Protein AF-A0A6A0HLQ6-F1 (afdb_monomer_lite)

Radius of gyration: 26.59 Å; chains: 1; bounding box: 73×49×64 Å

Foldseek 3Di:
DDDDDDDDDDDDDDDDDDDDDDDDDDDDDDDDDDDDDPDDDDDDPPDDPPDLPQQDCVPQPLVQCCVVPCACDPPHVPVVPANSSDLVSLLVCQCVCCVVRVDPVSNVSSVSNNPDPPCVVVVPD

pLDDT: mean 76.14, std 20.33, range [40.12, 97.88]

Secondary structure (DSSP, 8-state):
--------PPPP--------------------------------------------IIIIIHHHHGGGHHHHSTT-TTTTT--TTSHHHHHHHGGGGGGT---HHHHHHHHHHHHS--HHHHTT-

Sequence (125 aa):
MLNMPALKHRPALVFLLAQSSFMLLCGPRTNSALEAQTVRAVATTKALAPDSTRVDFAKDIAPLVAQCQPCHFAGGKMYAQFPFDKPETIRKLGTQLFSRIKGEKEQALLRKFFAQKDDSTQARL

Structure (mmCIF, N/CA/C/O backbone):
data_AF-A0A6A0HLQ6-F1
#
_entry.id   AF-A0A6A0HLQ6-F1
#
loop_
_atom_site.group_PDB
_atom_site.id
_atom_site.type_symbol
_atom_site.label_atom_id
_atom_site.label_alt_id
_atom_site.label_comp_id
_atom_site.label_asym_id
_atom_site.label_entity_id
_atom_site.label_seq_id
_atom_site.pdbx_PDB_ins_code
_atom_site.Cartn_x
_atom_site.Cartn_y
_atom_site.Cartn_z
_atom_site.occupancy
_atom_site.B_iso_or_equiv
_atom_site.auth_seq_id
_atom_site.auth_comp_id
_atom_site.auth_asym_id
_atom_site.auth_atom_id
_atom_site.pdbx_PDB_model_num
ATOM 1 N N . MET A 1 1 ? 30.577 -25.848 10.886 1.00 53.78 1 MET A N 1
ATOM 2 C CA . MET A 1 1 ? 30.621 -24.996 12.093 1.00 53.78 1 MET A CA 1
ATOM 3 C C . MET A 1 1 ? 29.191 -24.613 12.442 1.00 53.78 1 MET A C 1
ATOM 5 O O . MET A 1 1 ? 28.595 -23.812 11.737 1.00 53.78 1 MET A O 1
ATOM 9 N N . LEU A 1 2 ? 28.607 -25.294 13.429 1.00 52.12 2 LEU A N 1
ATOM 10 C CA . LEU A 1 2 ? 27.228 -25.093 13.880 1.00 52.12 2 LEU A CA 1
ATOM 11 C C . LEU A 1 2 ? 27.212 -23.913 14.860 1.00 52.12 2 LEU A C 1
ATOM 13 O O . LEU A 1 2 ? 27.849 -23.992 15.905 1.00 52.12 2 LEU A O 1
ATOM 17 N N . ASN A 1 3 ? 26.526 -22.823 14.512 1.00 64.69 3 ASN A N 1
ATOM 18 C CA . ASN A 1 3 ? 26.353 -21.660 15.381 1.00 64.69 3 ASN A CA 1
ATOM 19 C C . ASN A 1 3 ? 24.879 -21.585 15.806 1.00 64.69 3 ASN A C 1
ATOM 21 O O . ASN A 1 3 ? 24.006 -21.373 14.965 1.00 64.69 3 ASN A O 1
ATOM 25 N N . MET A 1 4 ? 24.604 -21.824 17.090 1.00 50.22 4 MET A N 1
ATOM 26 C CA . MET A 1 4 ? 23.270 -21.724 17.696 1.00 50.22 4 MET A CA 1
ATOM 27 C C . MET A 1 4 ? 23.051 -20.338 18.338 1.00 50.22 4 MET A C 1
ATOM 29 O O . MET A 1 4 ? 24.014 -19.701 18.764 1.00 50.22 4 MET A O 1
ATOM 33 N N . PRO A 1 5 ? 21.793 -19.864 18.424 1.00 60.06 5 PRO A N 1
ATOM 34 C CA . PRO A 1 5 ? 21.445 -18.520 18.886 1.00 60.06 5 PRO A CA 1
ATOM 35 C C . PRO A 1 5 ? 21.462 -18.362 20.415 1.00 60.06 5 PRO A C 1
ATOM 37 O O . PRO A 1 5 ? 20.981 -19.217 21.157 1.00 60.06 5 PRO A O 1
ATOM 40 N N . ALA A 1 6 ? 21.925 -17.199 20.880 1.00 62.06 6 ALA A N 1
ATOM 41 C CA . ALA A 1 6 ? 21.821 -16.779 22.273 1.00 62.06 6 ALA A CA 1
ATOM 42 C C . ALA A 1 6 ? 20.409 -16.247 22.583 1.00 62.06 6 ALA A C 1
ATOM 44 O O . ALA A 1 6 ? 20.052 -15.127 22.212 1.00 62.06 6 ALA A O 1
ATOM 45 N N . LEU A 1 7 ? 19.619 -17.045 23.305 1.00 54.19 7 LEU A N 1
ATOM 46 C CA . LEU A 1 7 ? 18.465 -16.573 24.069 1.00 54.19 7 LEU A CA 1
ATOM 47 C C . LEU A 1 7 ? 18.963 -15.665 25.206 1.00 54.19 7 LEU A C 1
ATOM 49 O O . LEU A 1 7 ? 19.821 -16.069 25.988 1.00 54.19 7 LEU A O 1
ATOM 53 N N . LYS A 1 8 ? 18.396 -14.462 25.345 1.00 63.72 8 LYS A N 1
ATOM 54 C CA . LYS A 1 8 ? 18.524 -13.656 26.568 1.00 63.72 8 LYS A CA 1
ATOM 55 C C . LYS A 1 8 ? 17.153 -13.441 27.194 1.00 63.72 8 LYS A C 1
ATOM 57 O O . LYS A 1 8 ? 16.191 -13.056 26.534 1.00 63.72 8 LYS A O 1
ATOM 62 N N . HIS A 1 9 ? 17.102 -13.793 28.470 1.00 57.12 9 HIS A N 1
ATOM 63 C CA . HIS A 1 9 ? 15.919 -13.973 29.289 1.00 57.12 9 HIS A CA 1
ATOM 64 C C . HIS A 1 9 ? 15.173 -12.674 29.607 1.00 57.12 9 HIS A C 1
ATOM 66 O O . HIS A 1 9 ? 15.754 -11.603 29.766 1.00 57.12 9 HIS A O 1
ATOM 72 N N . ARG A 1 10 ? 13.858 -12.842 29.757 1.00 52.62 10 ARG A N 1
ATOM 73 C CA . ARG A 1 10 ? 12.907 -11.903 30.354 1.00 52.62 10 ARG A CA 1
ATOM 74 C C . ARG A 1 10 ? 13.141 -11.812 31.867 1.00 52.62 10 ARG A C 1
ATOM 76 O O . ARG A 1 10 ? 13.217 -12.866 32.497 1.00 52.62 10 ARG A O 1
ATOM 83 N N . PRO A 1 11 ? 13.091 -10.622 32.474 1.00 59.25 11 PRO A N 1
ATOM 84 C CA . PRO A 1 11 ? 12.655 -10.497 33.853 1.00 59.25 11 PRO A CA 1
ATOM 85 C C . PRO A 1 11 ? 11.150 -10.213 33.902 1.00 59.25 11 PRO A C 1
ATOM 87 O O . PRO A 1 11 ? 10.655 -9.215 33.378 1.00 59.25 11 PRO A O 1
ATOM 90 N N . ALA A 1 12 ? 10.431 -11.131 34.543 1.00 52.47 12 ALA A N 1
ATOM 91 C CA . ALA A 1 12 ? 9.147 -10.859 35.160 1.00 52.47 12 ALA A CA 1
ATOM 92 C C . ALA A 1 12 ? 9.358 -9.860 36.306 1.00 52.47 12 ALA A C 1
ATOM 94 O O . ALA A 1 12 ? 10.246 -10.062 37.131 1.00 52.47 12 ALA A O 1
ATOM 95 N N . LEU A 1 13 ? 8.529 -8.823 36.393 1.00 59.16 13 LEU A N 1
ATOM 96 C CA . LEU A 1 13 ? 8.320 -8.132 37.657 1.00 59.16 13 LEU A CA 1
ATOM 97 C C . LEU A 1 13 ? 6.863 -7.694 37.754 1.00 59.16 13 LEU A C 1
ATOM 99 O O . LEU A 1 13 ? 6.387 -6.799 37.063 1.00 59.16 13 LEU A O 1
ATOM 103 N N . VAL A 1 14 ? 6.184 -8.434 38.614 1.00 56.47 14 VAL A N 1
ATOM 104 C CA . VAL A 1 14 ? 4.856 -8.214 39.158 1.00 56.47 14 VAL A CA 1
ATOM 105 C C . VAL A 1 14 ? 4.856 -6.898 39.942 1.00 56.47 14 VAL A C 1
ATOM 107 O O . VAL A 1 14 ? 5.587 -6.763 40.915 1.00 56.47 14 VAL A O 1
ATOM 110 N N . PHE A 1 15 ? 4.021 -5.951 39.529 1.00 53.97 15 PHE A N 1
ATOM 111 C CA . PHE A 1 15 ? 3.583 -4.779 40.293 1.00 53.97 15 PHE A CA 1
ATOM 112 C C . PHE A 1 15 ? 2.164 -4.459 39.804 1.00 53.97 15 PHE A C 1
ATOM 114 O O . PHE A 1 15 ? 1.904 -4.550 38.611 1.00 53.97 15 PHE A O 1
ATOM 121 N N . LEU A 1 16 ? 1.189 -4.033 40.589 1.00 54.94 16 LEU A N 1
ATOM 122 C CA . LEU A 1 16 ? 0.947 -4.033 42.022 1.00 54.94 16 LEU A CA 1
ATOM 123 C C . LEU A 1 16 ? -0.545 -3.660 42.127 1.00 54.94 16 LEU A C 1
ATOM 125 O O . LEU A 1 16 ? -1.063 -2.893 41.318 1.00 54.94 16 LEU A O 1
ATOM 129 N N . LEU A 1 17 ? -1.225 -4.278 43.081 1.00 52.72 17 LEU A N 1
ATOM 130 C CA . LEU A 1 17 ? -2.602 -4.043 43.521 1.00 52.72 17 LEU A CA 1
ATOM 131 C C . LEU A 1 17 ? -3.053 -2.566 43.525 1.00 52.72 17 LEU A C 1
ATOM 133 O O . LEU A 1 17 ? -2.321 -1.726 44.033 1.00 52.72 17 LEU A O 1
ATOM 137 N N . ALA A 1 18 ? -4.296 -2.299 43.097 1.00 54.28 18 ALA A N 1
ATOM 138 C CA . ALA A 1 18 ? -5.283 -1.401 43.742 1.00 54.28 18 ALA A CA 1
ATOM 139 C C . ALA A 1 18 ? -6.478 -1.211 42.781 1.00 54.28 18 ALA A C 1
ATOM 141 O O . ALA A 1 18 ? -6.356 -0.585 41.737 1.00 54.28 18 ALA A O 1
ATOM 142 N N . GLN A 1 19 ? -7.592 -1.926 42.952 1.00 54.66 19 GLN A N 1
ATOM 143 C CA . GLN A 1 19 ? -8.751 -1.499 43.751 1.00 54.66 19 GLN A CA 1
ATOM 144 C C . GLN A 1 19 ? -9.171 -0.037 43.538 1.00 54.66 19 GLN A C 1
ATOM 146 O O . GLN A 1 19 ? -8.551 0.876 44.071 1.00 54.66 19 GLN A O 1
ATOM 151 N N . SER A 1 20 ? -10.298 0.170 42.853 1.00 57.69 20 SER A N 1
ATOM 152 C CA . SER A 1 20 ? -11.384 1.030 43.353 1.00 57.69 20 SER A CA 1
ATOM 153 C C . SER A 1 20 ? -12.591 0.977 42.416 1.00 57.69 20 SER A C 1
ATOM 155 O O . SER A 1 20 ? -12.614 1.536 41.323 1.00 57.69 20 SER A O 1
ATOM 157 N N . SER A 1 21 ? -13.625 0.289 42.889 1.00 61.44 21 SER A N 1
ATOM 158 C CA . SER A 1 21 ? -15.008 0.523 42.500 1.00 61.44 21 SER A CA 1
ATOM 159 C C . SER A 1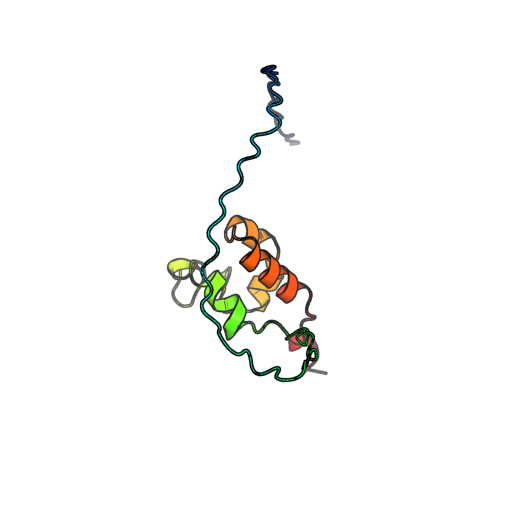 21 ? -15.382 1.970 42.838 1.00 61.44 21 SER A C 1
ATOM 161 O O . SER A 1 21 ? -15.241 2.371 43.991 1.00 61.44 21 SER A O 1
ATOM 163 N N . PHE A 1 22 ? -15.924 2.733 41.889 1.00 62.25 22 PHE A N 1
ATOM 164 C CA . PHE A 1 22 ? -16.815 3.842 42.231 1.00 62.25 22 PHE A CA 1
ATOM 165 C C . PHE A 1 22 ? -17.992 3.873 41.258 1.00 62.25 22 PHE A C 1
ATOM 167 O O . PHE A 1 22 ? -17.903 4.271 40.100 1.00 62.25 22 PHE A O 1
ATOM 174 N N . MET A 1 23 ? -19.081 3.323 41.776 1.00 55.88 23 MET A N 1
ATOM 175 C CA . MET A 1 23 ? -20.432 3.296 41.248 1.00 55.88 23 MET A CA 1
ATOM 176 C C . MET A 1 23 ? -21.121 4.632 41.590 1.00 55.88 23 MET A C 1
ATOM 178 O O . MET A 1 23 ? -20.930 5.151 42.683 1.00 55.88 23 MET A O 1
ATOM 182 N N . LEU A 1 24 ? -21.973 5.102 40.674 1.00 57.72 24 LEU A N 1
ATOM 183 C CA . LEU A 1 24 ? -23.008 6.139 40.823 1.00 57.72 24 LEU A CA 1
ATOM 184 C C . LEU A 1 24 ? -22.582 7.579 41.171 1.00 57.72 24 LEU A C 1
ATOM 186 O O . LEU A 1 24 ? -22.365 7.916 42.328 1.00 57.72 24 LEU A O 1
ATOM 190 N N . LEU A 1 25 ? -22.772 8.480 40.199 1.00 57.88 25 LEU A N 1
ATOM 191 C CA . LEU A 1 25 ? -23.500 9.725 40.461 1.00 57.88 25 LEU A CA 1
ATOM 192 C C . LEU A 1 25 ? -24.643 9.864 39.444 1.00 57.88 25 LEU A C 1
ATOM 194 O O . LEU A 1 25 ? -24.440 10.194 38.276 1.00 57.88 25 LEU A O 1
ATOM 198 N N . CYS A 1 26 ? -25.858 9.584 39.917 1.00 44.75 26 CYS A N 1
ATOM 199 C CA . CYS A 1 26 ? -27.087 10.107 39.337 1.00 44.75 26 CYS A CA 1
ATOM 200 C C . CYS A 1 26 ? -27.088 11.631 39.493 1.00 44.75 26 CYS A C 1
ATOM 202 O O . CYS A 1 26 ? -26.906 12.140 40.597 1.00 44.75 26 CYS A O 1
ATOM 204 N N . GLY A 1 27 ? -27.368 12.348 38.410 1.00 48.78 27 GLY A N 1
ATOM 205 C CA . GLY A 1 27 ? -27.737 13.757 38.446 1.00 48.78 27 GLY A CA 1
ATOM 206 C C . GLY A 1 27 ? -28.723 14.054 37.315 1.00 48.78 27 GLY A C 1
ATOM 207 O O . GLY A 1 27 ? -28.342 13.917 36.152 1.00 48.78 27 GLY A O 1
ATOM 208 N N . PRO A 1 28 ? -29.980 14.432 37.607 1.00 52.66 28 PRO A N 1
ATOM 209 C CA . PRO A 1 28 ? -30.929 14.846 36.587 1.00 52.66 28 PRO A CA 1
ATOM 210 C C . PRO A 1 28 ? -30.625 16.294 36.191 1.00 52.66 28 PRO A C 1
ATOM 212 O O . PRO A 1 28 ? -30.586 17.180 37.043 1.00 52.66 28 PRO A O 1
ATOM 215 N N . ARG A 1 29 ? -30.435 16.564 34.896 1.00 56.72 29 ARG A N 1
ATOM 216 C CA . ARG A 1 29 ? -30.483 17.935 34.375 1.00 56.72 29 ARG A CA 1
ATOM 217 C C . ARG A 1 29 ? -31.631 18.048 33.388 1.00 56.72 29 ARG A C 1
ATOM 219 O O . ARG A 1 29 ? -31.499 17.759 32.204 1.00 56.72 29 ARG A O 1
ATOM 226 N N . THR A 1 30 ? -32.776 18.448 33.924 1.00 52.12 30 THR A N 1
ATOM 227 C CA . THR A 1 30 ? -33.926 18.920 33.163 1.00 52.12 30 THR A CA 1
ATOM 228 C C . THR A 1 30 ? -33.566 20.239 32.492 1.00 52.12 30 THR A C 1
ATOM 230 O O . THR A 1 30 ? -33.392 21.242 33.175 1.00 52.12 30 THR A O 1
ATOM 233 N N . ASN A 1 31 ? -33.499 20.246 31.165 1.00 55.09 31 ASN A N 1
ATOM 234 C CA . ASN A 1 31 ? -33.800 21.427 30.366 1.00 55.09 31 ASN A CA 1
ATOM 235 C C . ASN A 1 31 ? -34.781 20.985 29.279 1.00 55.09 31 ASN A C 1
ATOM 237 O O . ASN A 1 31 ? -34.394 20.479 28.231 1.00 55.09 31 ASN A O 1
ATOM 241 N N . SER A 1 32 ? -36.067 21.125 29.600 1.00 51.75 32 SER A N 1
ATOM 242 C CA . SER A 1 32 ? -37.145 21.177 28.619 1.00 51.75 32 SER A CA 1
ATOM 243 C C . SER A 1 32 ? -37.279 22.620 28.145 1.00 51.75 32 SER A C 1
ATOM 245 O O . SER A 1 32 ? -37.662 23.488 28.921 1.00 51.75 32 SER A O 1
ATOM 247 N N . ALA A 1 33 ? -36.955 22.849 26.881 1.00 52.53 33 ALA A N 1
ATOM 248 C CA . ALA A 1 33 ? -37.482 23.907 26.020 1.00 52.53 33 ALA A CA 1
ATOM 249 C C . ALA A 1 33 ? -37.201 23.387 24.600 1.00 52.53 33 ALA A C 1
ATOM 251 O O . ALA A 1 33 ? -36.064 23.388 24.149 1.00 52.53 33 ALA A O 1
ATOM 252 N N . LEU A 1 34 ? -38.087 22.570 24.030 1.00 50.97 34 LEU A N 1
ATOM 253 C CA . LEU A 1 34 ? -39.283 22.998 23.300 1.00 50.97 34 LEU A CA 1
ATOM 254 C C . LEU A 1 34 ? -38.960 24.042 22.219 1.00 50.97 34 LEU A C 1
ATOM 256 O O . LEU A 1 34 ? -39.512 25.133 22.213 1.00 50.97 34 LEU A O 1
ATOM 260 N N . GLU A 1 35 ? -38.094 23.674 21.278 1.00 54.12 35 GLU A N 1
ATOM 261 C CA . GLU A 1 35 ? -38.244 24.143 19.903 1.00 54.12 35 GLU A CA 1
ATOM 262 C C . GLU A 1 35 ? -38.891 23.024 19.089 1.00 54.12 35 GLU A C 1
ATOM 264 O O . GLU A 1 35 ? -38.317 21.963 18.833 1.00 54.12 35 GLU A O 1
ATOM 269 N N . ALA A 1 36 ? -40.154 23.268 18.754 1.00 55.03 36 ALA A N 1
ATOM 270 C CA . ALA A 1 36 ? -40.971 22.451 17.887 1.00 55.03 36 ALA A CA 1
ATOM 271 C C . ALA A 1 36 ? -40.426 22.526 16.454 1.00 55.03 36 ALA A C 1
ATOM 273 O O . ALA A 1 36 ? -40.814 23.388 15.669 1.00 55.03 36 ALA A O 1
ATOM 274 N N . GLN A 1 37 ? -39.534 21.604 16.098 1.00 60.88 37 GLN A N 1
ATOM 275 C CA . GLN A 1 37 ? -39.258 21.307 14.698 1.00 60.88 37 GLN A CA 1
ATOM 276 C C . GLN A 1 37 ? -40.195 20.194 14.244 1.00 60.88 37 GLN A C 1
ATOM 278 O O . GLN A 1 37 ? -40.024 19.019 14.557 1.00 60.88 37 GLN A O 1
ATOM 283 N N . THR A 1 38 ? -41.219 20.615 13.508 1.00 57.75 38 THR A N 1
ATOM 284 C CA . THR A 1 38 ? -42.110 19.792 12.694 1.00 57.75 38 THR A CA 1
ATOM 285 C C . THR A 1 38 ? -41.282 18.945 11.728 1.00 57.75 38 THR A C 1
ATOM 287 O O . THR A 1 38 ? -40.929 19.378 10.631 1.00 57.75 38 THR A O 1
ATOM 290 N N . VAL A 1 39 ? -40.940 17.725 12.145 1.00 56.75 39 VAL A N 1
ATOM 291 C CA . VAL A 1 39 ? -40.235 16.762 11.300 1.00 56.75 39 VAL A CA 1
ATOM 292 C C . VAL A 1 39 ? -41.242 16.155 10.332 1.00 56.75 39 VAL A C 1
ATOM 294 O O . VAL A 1 39 ? -42.105 15.359 10.701 1.00 56.75 39 VAL A O 1
ATOM 297 N N . ARG A 1 40 ? -41.130 16.546 9.064 1.00 65.88 40 ARG A N 1
ATOM 298 C CA . ARG A 1 40 ? -41.781 15.876 7.941 1.00 65.88 40 ARG A CA 1
ATOM 299 C C . ARG A 1 40 ? -41.235 14.449 7.885 1.00 65.88 40 ARG A C 1
ATOM 301 O O . ARG A 1 40 ? -40.073 14.244 7.546 1.00 65.88 40 ARG A O 1
ATOM 308 N N . ALA A 1 41 ? -42.070 13.480 8.251 1.00 62.97 41 ALA A N 1
ATOM 309 C CA . ALA A 1 41 ? -41.779 12.060 8.116 1.00 62.97 41 ALA A CA 1
ATOM 310 C C . ALA A 1 41 ? -41.628 11.720 6.627 1.00 62.97 41 ALA A C 1
ATOM 312 O O . ALA A 1 41 ? -42.606 11.478 5.922 1.00 62.97 41 ALA A O 1
ATOM 313 N N . VAL A 1 42 ? -40.390 11.753 6.136 1.00 63.06 42 VAL A N 1
ATOM 314 C CA . VAL A 1 42 ? -40.033 11.147 4.857 1.00 63.06 42 VAL A CA 1
ATOM 315 C C . VAL A 1 42 ? -39.718 9.689 5.139 1.00 63.06 42 VAL A C 1
ATOM 317 O O . VAL A 1 42 ? -38.865 9.358 5.962 1.00 63.06 42 VAL A O 1
ATOM 320 N N . ALA A 1 43 ? -40.501 8.842 4.484 1.00 59.66 43 ALA A N 1
ATOM 321 C CA . ALA A 1 43 ? -40.467 7.403 4.582 1.00 59.66 43 ALA A CA 1
ATOM 322 C C . ALA A 1 43 ? -39.049 6.836 4.430 1.00 59.66 43 ALA A C 1
ATOM 324 O O . ALA A 1 43 ? -38.250 7.246 3.591 1.00 59.66 43 ALA A O 1
ATOM 325 N N . THR A 1 44 ? -38.795 5.842 5.268 1.00 57.53 44 THR A N 1
ATOM 326 C CA . THR A 1 44 ? -37.652 4.945 5.282 1.00 57.53 44 THR A CA 1
ATOM 327 C C . THR A 1 44 ? -37.323 4.389 3.895 1.00 57.53 44 THR A C 1
ATOM 329 O O . THR A 1 44 ? -38.037 3.535 3.378 1.00 57.53 44 THR A O 1
ATOM 332 N N . THR A 1 45 ? -36.158 4.750 3.363 1.00 54.06 45 THR A N 1
ATOM 333 C CA . THR A 1 45 ? -35.401 3.887 2.447 1.00 54.06 45 THR A CA 1
ATOM 334 C C . THR A 1 45 ? -34.211 3.301 3.200 1.00 54.06 45 THR A C 1
ATOM 336 O O . THR A 1 45 ? -33.077 3.763 3.099 1.00 54.06 45 THR A O 1
ATOM 339 N N . LYS A 1 46 ? -34.473 2.253 3.984 1.00 69.00 46 LYS A N 1
ATOM 340 C CA . LYS A 1 46 ? -33.448 1.289 4.393 1.00 69.00 46 LYS A CA 1
ATOM 341 C C . LYS A 1 46 ? -33.207 0.364 3.199 1.00 69.00 46 LYS A C 1
ATOM 343 O O . LYS A 1 46 ? -33.820 -0.691 3.131 1.00 69.00 46 LYS A O 1
ATOM 348 N N . ALA A 1 47 ? -32.372 0.773 2.248 1.00 54.97 47 ALA A N 1
ATOM 349 C CA . ALA A 1 47 ? -31.873 -0.110 1.191 1.00 54.97 47 ALA A CA 1
ATOM 350 C C . ALA A 1 47 ? -30.716 0.538 0.418 1.00 54.97 47 ALA A C 1
ATOM 352 O O . ALA A 1 47 ? -30.916 1.177 -0.605 1.00 54.97 47 ALA A O 1
ATOM 353 N N . LEU A 1 48 ? -29.502 0.346 0.922 1.00 51.06 48 LEU A N 1
ATOM 354 C CA . LEU A 1 48 ? -28.461 -0.393 0.210 1.00 51.06 48 LEU A CA 1
ATOM 355 C C . LEU A 1 48 ? -27.429 -0.730 1.286 1.00 51.06 48 LEU A C 1
ATOM 357 O O . LEU A 1 48 ? -26.763 0.159 1.815 1.00 51.06 48 LEU A O 1
ATOM 361 N N . ALA A 1 49 ? -27.330 -2.003 1.678 1.00 58.31 49 ALA A N 1
ATOM 362 C CA . ALA A 1 49 ? -26.054 -2.447 2.222 1.00 58.31 49 ALA A CA 1
ATOM 363 C C . ALA A 1 49 ? -25.018 -2.034 1.169 1.00 58.31 49 ALA A C 1
ATOM 365 O O . ALA A 1 49 ? -25.283 -2.297 -0.009 1.00 58.31 49 ALA A O 1
ATOM 366 N N . PRO A 1 50 ? -23.936 -1.319 1.528 1.00 52.69 50 PRO A N 1
ATOM 367 C CA . PRO A 1 50 ? -22.914 -1.038 0.548 1.00 52.69 50 PRO A CA 1
ATOM 368 C C . PRO A 1 50 ? -22.532 -2.390 -0.033 1.00 52.69 50 PRO A C 1
ATOM 370 O O . PRO A 1 50 ? -22.144 -3.307 0.700 1.00 52.69 50 PRO A O 1
ATOM 373 N N . ASP A 1 51 ? -22.728 -2.497 -1.346 1.00 53.88 51 ASP A N 1
ATOM 374 C CA . ASP A 1 51 ? -22.003 -3.422 -2.191 1.00 53.88 51 ASP A CA 1
ATOM 375 C C . ASP A 1 51 ? -20.592 -3.511 -1.611 1.00 53.88 51 ASP A C 1
ATOM 377 O O . ASP A 1 51 ? -20.039 -2.500 -1.156 1.00 53.88 51 ASP A O 1
ATOM 381 N N . SER A 1 52 ? -20.054 -4.715 -1.480 1.00 60.97 52 SER A N 1
ATOM 382 C CA . SER A 1 52 ? -18.673 -4.900 -1.069 1.00 60.97 52 SER A CA 1
ATOM 383 C C . SER A 1 52 ? -17.784 -4.312 -2.164 1.00 60.97 52 SER A C 1
ATOM 385 O O . SER A 1 52 ? -17.207 -5.054 -2.956 1.00 60.97 52 SER A O 1
ATOM 387 N N . THR A 1 53 ? -17.726 -2.979 -2.234 1.00 78.81 53 THR A N 1
ATOM 388 C CA . THR A 1 53 ? -17.100 -2.223 -3.295 1.00 78.81 53 THR A CA 1
ATOM 389 C C . THR A 1 53 ? -15.662 -2.661 -3.283 1.00 78.81 53 THR A C 1
ATOM 391 O O . THR A 1 53 ? -14.942 -2.490 -2.293 1.00 78.81 53 THR A O 1
ATOM 394 N N . ARG A 1 54 ? -15.294 -3.333 -4.366 1.00 90.31 54 ARG A N 1
ATOM 395 C CA . ARG A 1 54 ? -13.937 -3.755 -4.644 1.00 90.31 54 ARG A CA 1
ATOM 396 C C . ARG A 1 54 ? -12.987 -2.606 -4.299 1.00 90.31 54 ARG A C 1
ATOM 398 O O . ARG A 1 54 ? -13.166 -1.501 -4.800 1.00 90.31 54 ARG A O 1
ATOM 405 N N . VAL A 1 55 ? -12.005 -2.874 -3.442 1.00 94.38 55 VAL A N 1
ATOM 406 C CA . VAL A 1 55 ? -10.973 -1.884 -3.096 1.00 94.38 55 VAL A CA 1
ATOM 407 C C . VAL A 1 55 ? -10.134 -1.610 -4.339 1.00 94.38 55 VAL A C 1
ATOM 409 O O . VAL A 1 55 ? -9.497 -2.522 -4.872 1.00 94.38 55 VAL A O 1
ATOM 412 N N . ASP A 1 56 ? -10.135 -0.364 -4.790 1.00 94.81 56 ASP A N 1
ATOM 413 C CA . ASP A 1 56 ? -9.387 0.091 -5.952 1.00 94.81 56 ASP A CA 1
ATOM 414 C C . ASP A 1 56 ? -7.968 0.485 -5.538 1.00 94.81 56 ASP A C 1
ATOM 416 O O . ASP A 1 56 ? -7.757 1.254 -4.603 1.00 94.81 56 ASP A O 1
ATOM 420 N N . PHE A 1 57 ? -6.958 -0.033 -6.233 1.00 95.44 57 PHE A N 1
ATOM 421 C CA . PHE A 1 57 ? -5.578 0.232 -5.838 1.00 95.44 57 PHE A CA 1
ATOM 422 C C . PHE A 1 57 ? -5.216 1.722 -5.922 1.00 95.44 57 PHE A C 1
ATOM 424 O O . PHE A 1 57 ? -4.618 2.251 -4.988 1.00 95.44 57 PHE A O 1
ATOM 431 N N . ALA A 1 58 ? -5.573 2.402 -7.013 1.00 95.81 58 ALA A N 1
ATOM 432 C CA . ALA A 1 58 ? -5.153 3.778 -7.258 1.00 95.81 58 ALA A CA 1
ATOM 433 C C . ALA A 1 58 ? -5.867 4.773 -6.332 1.00 95.81 58 ALA A C 1
ATOM 435 O O . ALA A 1 58 ? -5.256 5.738 -5.876 1.00 95.81 58 ALA A O 1
ATOM 436 N N . LYS A 1 59 ? -7.147 4.531 -6.041 1.00 96.44 59 LYS A N 1
ATOM 437 C CA . LYS A 1 59 ? -7.972 5.408 -5.203 1.00 96.44 59 LYS A CA 1
ATOM 438 C C . LYS A 1 59 ? -7.805 5.122 -3.717 1.00 96.44 59 LYS A C 1
ATOM 440 O O . LYS A 1 59 ? -7.708 6.062 -2.934 1.00 96.44 59 LYS A O 1
ATOM 445 N N . ASP A 1 60 ? -7.750 3.846 -3.339 1.00 95.94 60 ASP A N 1
ATOM 446 C CA . ASP A 1 60 ? -7.872 3.440 -1.939 1.00 95.94 60 ASP A CA 1
ATOM 447 C C . ASP A 1 60 ? -6.542 3.024 -1.310 1.00 95.94 60 ASP A C 1
ATOM 449 O O . ASP A 1 60 ? -6.371 3.200 -0.112 1.00 95.94 60 ASP A O 1
ATOM 453 N N . ILE A 1 61 ? -5.597 2.454 -2.068 1.00 96.69 61 ILE A N 1
ATOM 454 C CA . ILE A 1 61 ? -4.348 1.903 -1.508 1.00 96.69 61 ILE A CA 1
ATOM 455 C C . ILE A 1 61 ? -3.147 2.808 -1.768 1.00 96.69 61 ILE A C 1
ATOM 457 O O . ILE A 1 61 ? -2.349 3.032 -0.856 1.00 96.69 61 ILE A O 1
ATOM 461 N N . ALA A 1 62 ? -3.015 3.362 -2.973 1.00 96.25 62 ALA A N 1
ATOM 462 C CA . ALA A 1 62 ? -1.890 4.213 -3.347 1.00 96.25 62 ALA A CA 1
ATOM 463 C C . ALA A 1 62 ? -1.693 5.409 -2.388 1.00 96.25 62 ALA A C 1
ATOM 465 O O . ALA A 1 62 ? -0.551 5.637 -1.980 1.00 96.25 62 ALA A O 1
ATOM 466 N N . PRO A 1 63 ? -2.747 6.110 -1.912 1.00 96.44 63 PRO A N 1
ATOM 467 C CA . PRO A 1 63 ? -2.577 7.185 -0.932 1.00 96.44 63 PRO A CA 1
ATOM 468 C C . PRO A 1 63 ? -2.011 6.716 0.420 1.00 96.44 63 PRO A C 1
ATOM 470 O O . PRO A 1 63 ? -1.274 7.458 1.065 1.00 96.44 63 PRO A O 1
ATOM 473 N N . LEU A 1 64 ? -2.292 5.479 0.851 1.00 96.12 64 LEU A N 1
ATOM 474 C CA . LEU A 1 64 ? -1.821 4.939 2.140 1.00 96.12 64 LEU A CA 1
ATOM 475 C C . LEU A 1 64 ? -0.316 4.659 2.113 1.00 96.12 64 LEU A C 1
ATOM 477 O O . LEU A 1 64 ? 0.377 4.826 3.122 1.00 96.12 64 LEU A O 1
ATOM 481 N N . VAL A 1 65 ? 0.187 4.221 0.958 1.00 96.31 65 VAL A N 1
ATOM 482 C CA . VAL A 1 65 ? 1.610 3.927 0.741 1.00 96.31 65 VAL A CA 1
ATOM 483 C C . VAL A 1 65 ? 2.389 5.131 0.204 1.00 96.31 65 VAL A C 1
ATOM 485 O O . VAL A 1 65 ? 3.617 5.077 0.146 1.00 96.31 65 VAL A O 1
ATOM 488 N N . ALA A 1 66 ? 1.715 6.244 -0.108 1.00 95.06 66 ALA A N 1
ATOM 489 C CA . ALA A 1 66 ? 2.343 7.477 -0.584 1.00 95.06 66 ALA A CA 1
ATOM 490 C C . ALA A 1 66 ? 3.361 8.050 0.414 1.00 95.06 66 ALA A C 1
ATOM 492 O O . ALA A 1 66 ? 4.374 8.607 0.012 1.00 95.06 66 ALA A O 1
ATOM 493 N N . GLN A 1 67 ? 3.185 7.830 1.719 1.00 92.25 67 GLN A N 1
ATOM 494 C CA . GLN A 1 67 ? 4.169 8.232 2.737 1.00 92.25 67 GLN A CA 1
ATOM 495 C C . GLN A 1 67 ? 5.561 7.585 2.561 1.00 92.25 67 GLN A C 1
ATOM 497 O O . GLN A 1 67 ? 6.536 8.012 3.174 1.00 92.25 67 GLN A O 1
ATOM 502 N N . CYS A 1 68 ? 5.686 6.560 1.714 1.00 93.88 68 CYS A N 1
ATOM 503 C CA . CYS A 1 68 ? 6.950 5.910 1.380 1.00 93.88 68 CYS A CA 1
ATOM 504 C C . CYS A 1 68 ? 7.662 6.543 0.160 1.00 93.88 68 CYS A C 1
ATOM 506 O O . CYS A 1 68 ? 8.620 5.955 -0.362 1.00 93.88 68 CYS A O 1
ATOM 508 N N . GLN A 1 69 ? 7.219 7.727 -0.297 1.00 86.69 69 GLN A N 1
ATOM 509 C CA . GLN A 1 69 ? 7.571 8.262 -1.615 1.00 86.69 69 GLN A CA 1
ATOM 510 C C . GLN A 1 69 ? 9.014 8.677 -1.901 1.00 86.69 69 GLN A C 1
ATOM 512 O O . GLN A 1 69 ? 9.368 8.534 -3.068 1.00 86.69 69 GLN A O 1
ATOM 517 N N . PRO A 1 70 ? 9.914 9.100 -0.988 1.00 94.56 70 PRO A N 1
ATOM 518 C CA . PRO A 1 70 ? 11.261 9.385 -1.481 1.00 94.56 70 PRO A CA 1
ATOM 519 C C . PRO A 1 70 ? 12.028 8.094 -1.819 1.00 94.56 70 PRO A C 1
ATOM 521 O O . PRO A 1 70 ? 13.033 8.138 -2.522 1.00 94.56 70 PRO A O 1
ATOM 524 N N . CYS A 1 71 ? 11.585 6.930 -1.328 1.00 97.00 71 CYS A N 1
ATOM 525 C CA . CYS A 1 71 ? 12.351 5.688 -1.437 1.00 97.00 71 CYS A CA 1
ATOM 526 C C . CYS A 1 71 ? 11.740 4.668 -2.404 1.00 97.00 71 CYS A C 1
ATOM 528 O O . CYS A 1 71 ? 12.490 4.060 -3.161 1.00 97.00 71 CYS A O 1
ATOM 530 N N . HIS A 1 72 ? 10.422 4.455 -2.368 1.00 97.38 72 HIS A N 1
ATOM 531 C CA . HIS A 1 72 ? 9.762 3.295 -2.993 1.00 97.38 72 HIS A CA 1
ATOM 532 C C . HIS A 1 72 ? 8.965 3.611 -4.265 1.00 97.38 72 HIS A C 1
ATOM 534 O O . HIS A 1 72 ? 8.237 2.757 -4.764 1.00 97.38 72 HIS A O 1
ATOM 540 N N . PHE A 1 73 ? 9.097 4.824 -4.797 1.00 96.38 73 PHE A N 1
ATOM 541 C CA . PHE A 1 73 ? 8.446 5.277 -6.030 1.00 96.38 73 PHE A CA 1
ATOM 542 C C . PHE A 1 73 ? 9.496 5.649 -7.077 1.00 96.38 73 PHE A C 1
ATOM 544 O O . PHE A 1 73 ? 10.687 5.657 -6.766 1.00 96.38 73 PHE A O 1
ATOM 551 N N . ALA A 1 74 ? 9.069 5.910 -8.315 1.00 95.44 74 ALA A N 1
ATOM 552 C CA . ALA A 1 74 ? 9.972 6.202 -9.425 1.00 95.44 74 ALA A CA 1
ATOM 553 C C . ALA A 1 74 ? 11.003 7.288 -9.051 1.00 95.44 74 ALA A C 1
ATOM 555 O O . ALA A 1 74 ? 10.654 8.332 -8.505 1.00 95.44 74 ALA A O 1
ATOM 556 N N . GLY A 1 75 ? 12.285 7.007 -9.312 1.00 95.75 75 GLY A N 1
ATOM 557 C CA . GLY A 1 75 ? 13.417 7.856 -8.911 1.00 95.75 75 GLY A CA 1
ATOM 558 C C . GLY A 1 75 ? 13.928 7.631 -7.479 1.00 95.75 75 GLY A C 1
ATOM 559 O O . GLY A 1 75 ? 15.006 8.106 -7.131 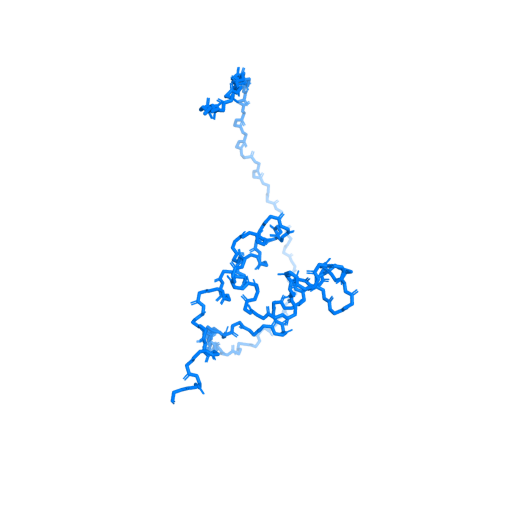1.00 95.75 75 GLY A O 1
ATOM 560 N N . GLY A 1 76 ? 13.205 6.873 -6.654 1.00 96.62 76 GLY A N 1
ATOM 561 C CA . GLY A 1 76 ? 13.599 6.534 -5.292 1.00 96.62 76 GLY A CA 1
ATOM 562 C C . GLY A 1 76 ? 14.635 5.410 -5.224 1.00 96.62 76 GLY A C 1
ATOM 563 O O . GLY A 1 76 ? 14.618 4.456 -6.004 1.00 96.62 76 GLY A O 1
ATOM 564 N N . LYS A 1 77 ? 15.521 5.480 -4.224 1.00 97.62 77 LYS A N 1
ATOM 565 C CA . LYS A 1 77 ? 16.653 4.544 -4.065 1.00 97.62 77 LYS A CA 1
ATOM 566 C C . LYS A 1 77 ? 16.256 3.067 -3.902 1.00 97.62 77 LYS A C 1
ATOM 568 O O . LYS A 1 77 ? 17.050 2.189 -4.211 1.00 97.62 77 LYS A O 1
ATOM 573 N N . MET A 1 78 ? 15.051 2.790 -3.394 1.00 97.69 78 MET A N 1
ATOM 574 C CA . MET A 1 78 ? 14.544 1.433 -3.139 1.00 97.69 78 MET A CA 1
ATOM 575 C C . MET A 1 78 ? 13.576 0.944 -4.225 1.00 97.69 78 MET A C 1
ATOM 577 O O . MET A 1 78 ? 13.081 -0.181 -4.129 1.00 97.69 78 MET A O 1
ATOM 581 N N . TYR A 1 79 ? 13.292 1.756 -5.250 1.00 97.25 79 TYR A N 1
ATOM 582 C CA . TYR A 1 79 ? 12.265 1.465 -6.253 1.00 97.25 79 TYR A CA 1
ATOM 583 C C . TYR A 1 79 ? 12.499 0.142 -6.985 1.00 97.25 79 TYR A C 1
ATOM 585 O O . TYR A 1 79 ? 11.574 -0.645 -7.155 1.00 97.25 79 TYR A O 1
ATOM 593 N N . ALA A 1 80 ? 13.752 -0.144 -7.353 1.00 96.62 80 ALA A N 1
ATOM 594 C CA . ALA A 1 80 ? 14.116 -1.372 -8.059 1.00 96.62 80 ALA A CA 1
ATOM 595 C C . ALA A 1 80 ? 13.822 -2.651 -7.251 1.00 96.62 80 ALA A C 1
ATOM 597 O O . ALA A 1 80 ? 13.598 -3.707 -7.836 1.00 96.62 80 ALA A O 1
ATOM 598 N N . GLN A 1 81 ? 13.820 -2.566 -5.917 1.00 95.81 81 GLN A N 1
ATOM 599 C CA . GLN A 1 81 ? 13.564 -3.706 -5.035 1.00 95.81 81 GLN A CA 1
ATOM 600 C C . GLN A 1 81 ? 12.088 -3.806 -4.643 1.00 95.81 81 GLN A C 1
ATOM 602 O O . GLN A 1 81 ? 11.518 -4.896 -4.628 1.00 95.81 81 GLN A O 1
ATOM 607 N N . PHE A 1 82 ? 11.475 -2.667 -4.317 1.00 96.00 82 PHE A N 1
ATOM 608 C CA . PHE A 1 82 ? 10.119 -2.593 -3.785 1.00 96.00 82 PHE A CA 1
ATOM 609 C C . PHE A 1 82 ? 9.373 -1.381 -4.367 1.00 96.00 82 PHE A C 1
ATOM 611 O O . PHE A 1 82 ? 9.283 -0.351 -3.692 1.00 96.00 82 PHE A O 1
ATOM 618 N N . PRO A 1 83 ? 8.846 -1.490 -5.598 1.00 97.06 83 PRO A N 1
ATOM 619 C CA . PRO A 1 83 ? 8.076 -0.427 -6.239 1.00 97.06 83 PRO A CA 1
ATOM 620 C C . PRO A 1 83 ? 6.643 -0.402 -5.683 1.00 97.06 83 PRO A C 1
ATOM 622 O O . PRO A 1 83 ? 5.873 -1.336 -5.906 1.00 97.06 83 PRO A O 1
ATOM 625 N N . PHE A 1 84 ? 6.300 0.622 -4.898 1.00 97.06 84 PHE A N 1
ATOM 626 C CA . PHE A 1 84 ? 5.021 0.721 -4.165 1.00 97.06 84 PHE A CA 1
ATOM 627 C C . PHE A 1 84 ? 3.872 1.310 -4.988 1.00 97.06 84 PHE A C 1
ATOM 629 O O . PHE A 1 84 ? 2.722 1.250 -4.569 1.00 97.06 84 PHE A O 1
ATOM 636 N N . ASP A 1 85 ? 4.175 1.828 -6.171 1.00 95.69 85 ASP A N 1
ATOM 637 C CA . ASP A 1 85 ? 3.215 2.175 -7.220 1.00 95.69 85 ASP A CA 1
ATOM 638 C C . ASP A 1 85 ? 2.634 0.940 -7.932 1.00 95.69 85 ASP A C 1
ATOM 640 O O . ASP A 1 85 ? 1.698 1.070 -8.718 1.00 95.69 85 ASP A O 1
ATOM 644 N N . LYS A 1 86 ? 3.162 -0.260 -7.654 1.00 95.69 86 LYS A N 1
ATOM 645 C CA . LYS A 1 86 ? 2.697 -1.523 -8.233 1.00 95.69 86 LYS A CA 1
ATOM 646 C C . LYS A 1 86 ? 1.855 -2.321 -7.235 1.00 95.69 86 LYS A C 1
ATOM 648 O O . LYS A 1 86 ? 2.362 -2.661 -6.156 1.00 95.69 86 LYS A O 1
ATOM 653 N N . PRO A 1 87 ? 0.604 -2.690 -7.574 1.00 95.94 87 PRO A N 1
ATOM 654 C CA . PRO A 1 87 ? -0.250 -3.465 -6.677 1.00 95.94 87 PRO A CA 1
ATOM 655 C C . PRO A 1 87 ? 0.351 -4.832 -6.324 1.00 95.94 87 PRO A C 1
ATOM 657 O O . PRO A 1 87 ? 0.161 -5.312 -5.205 1.00 95.94 87 PRO A O 1
ATOM 660 N N . GLU A 1 88 ? 1.124 -5.437 -7.229 1.00 95.56 88 GLU A N 1
ATOM 661 C CA . GLU A 1 88 ? 1.763 -6.741 -7.032 1.00 95.56 88 GLU A CA 1
ATOM 662 C C . GLU A 1 88 ? 2.770 -6.706 -5.876 1.00 95.56 88 GLU A C 1
ATOM 664 O O . GLU A 1 88 ? 2.815 -7.624 -5.055 1.00 95.56 88 GLU A O 1
ATOM 669 N N . THR A 1 89 ? 3.547 -5.623 -5.757 1.00 96.25 89 THR A N 1
ATOM 670 C CA . THR A 1 89 ? 4.501 -5.441 -4.653 1.00 96.25 89 THR A CA 1
ATOM 671 C C . THR A 1 89 ? 3.780 -5.367 -3.314 1.00 96.25 89 THR A C 1
ATOM 673 O O . THR A 1 89 ? 4.192 -6.012 -2.349 1.00 96.25 89 THR A O 1
ATOM 676 N N . ILE A 1 90 ? 2.692 -4.596 -3.248 1.00 96.50 90 ILE A N 1
ATOM 677 C CA . ILE A 1 90 ? 1.923 -4.399 -2.015 1.00 96.50 90 ILE A CA 1
ATOM 678 C C . ILE A 1 90 ? 1.290 -5.723 -1.570 1.00 96.50 90 ILE A C 1
ATOM 680 O O . ILE A 1 90 ? 1.363 -6.071 -0.391 1.00 96.50 90 ILE A O 1
ATOM 684 N N . ARG A 1 91 ? 0.754 -6.509 -2.511 1.00 95.75 91 ARG A N 1
ATOM 685 C CA . ARG A 1 91 ? 0.215 -7.854 -2.245 1.00 95.75 91 ARG A CA 1
ATOM 686 C C . ARG A 1 91 ? 1.289 -8.822 -1.766 1.00 95.75 91 ARG A C 1
ATOM 688 O O . ARG A 1 91 ? 1.083 -9.510 -0.771 1.00 95.75 91 ARG A O 1
ATOM 695 N N . LYS A 1 92 ? 2.457 -8.822 -2.416 1.00 95.19 92 LYS A N 1
ATOM 696 C CA . LYS A 1 92 ? 3.602 -9.660 -2.033 1.00 95.19 92 LYS A CA 1
ATOM 697 C C . LYS A 1 92 ? 4.099 -9.360 -0.616 1.00 95.19 92 LYS A C 1
ATOM 699 O O . LYS A 1 92 ? 4.480 -10.281 0.101 1.00 95.19 92 LYS A O 1
ATOM 704 N N . LEU A 1 93 ? 4.115 -8.089 -0.211 1.00 95.81 93 LEU A N 1
ATOM 705 C CA . LEU A 1 93 ? 4.511 -7.690 1.144 1.00 95.81 93 LEU A CA 1
ATOM 706 C C . LEU A 1 93 ? 3.435 -8.007 2.188 1.00 95.81 93 LEU A C 1
ATOM 708 O O . LEU A 1 93 ? 3.764 -8.363 3.323 1.00 95.81 93 LEU A O 1
ATOM 712 N N . GLY A 1 94 ? 2.160 -7.873 1.821 1.00 96.12 94 GLY A N 1
ATOM 713 C CA . GLY A 1 94 ? 1.030 -8.223 2.670 1.00 96.12 94 GLY A CA 1
ATOM 714 C C . GLY A 1 94 ? 1.075 -7.516 4.028 1.00 96.12 94 GLY A C 1
ATOM 715 O O . GLY A 1 94 ? 1.202 -6.293 4.130 1.00 96.12 94 GLY A O 1
ATOM 716 N N . THR A 1 95 ? 1.004 -8.298 5.105 1.00 96.25 95 THR A N 1
ATOM 717 C CA . THR A 1 95 ? 0.955 -7.789 6.485 1.00 96.25 95 THR A CA 1
ATOM 718 C C . THR A 1 95 ? 2.263 -7.160 6.966 1.00 96.25 95 THR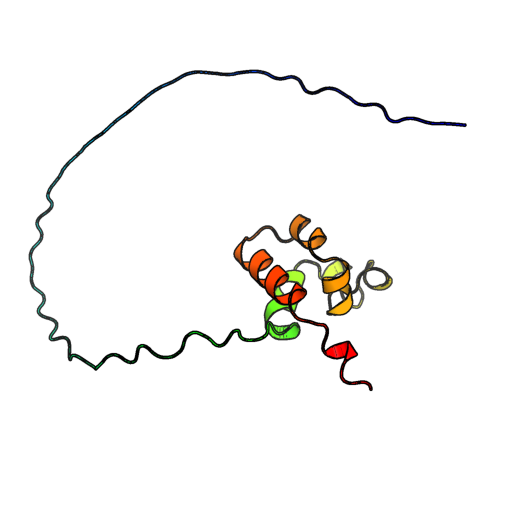 A C 1
ATOM 720 O O . THR A 1 95 ? 2.251 -6.452 7.973 1.00 96.25 95 THR A O 1
ATOM 723 N N . GLN A 1 96 ? 3.384 -7.314 6.247 1.00 96.06 96 GLN A N 1
ATOM 724 C CA . GLN A 1 96 ? 4.631 -6.613 6.589 1.00 96.06 96 GLN A CA 1
ATOM 725 C C . GLN A 1 96 ? 4.452 -5.089 6.547 1.00 96.06 96 GLN A C 1
ATOM 727 O O . GLN A 1 96 ? 5.075 -4.363 7.328 1.00 96.06 96 GLN A O 1
ATOM 732 N N . LEU A 1 97 ? 3.535 -4.597 5.707 1.00 96.12 97 LEU A N 1
ATOM 733 C CA . LEU A 1 97 ? 3.175 -3.182 5.632 1.00 96.12 97 LEU A CA 1
ATOM 734 C C . LEU A 1 97 ? 2.551 -2.658 6.933 1.00 96.12 97 LEU A C 1
ATOM 736 O O . LEU A 1 97 ? 2.671 -1.470 7.219 1.00 96.12 97 LEU A O 1
ATOM 740 N N . PHE A 1 98 ? 1.980 -3.520 7.783 1.00 96.94 98 PHE A N 1
ATOM 741 C CA . PHE A 1 98 ? 1.399 -3.122 9.076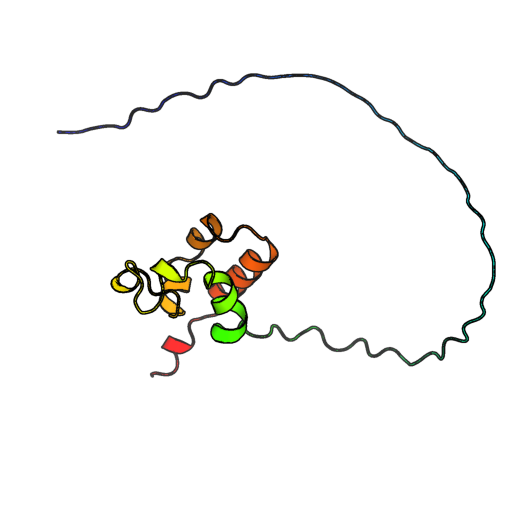 1.00 96.94 98 PHE A CA 1
ATOM 742 C C . PHE A 1 98 ? 2.475 -2.695 10.087 1.00 96.94 98 PHE A C 1
ATOM 744 O O . PHE A 1 98 ? 2.199 -2.060 11.109 1.00 96.94 98 PHE A O 1
ATOM 751 N N . SER A 1 99 ? 3.746 -3.000 9.804 1.00 95.56 99 SER A N 1
ATOM 752 C CA . SER A 1 99 ? 4.868 -2.428 10.546 1.00 95.56 99 SER A CA 1
ATOM 753 C C . SER A 1 99 ? 5.007 -0.915 10.319 1.00 95.56 99 SER A C 1
ATOM 755 O O . SER A 1 99 ? 5.469 -0.224 11.226 1.00 95.56 99 SER A O 1
ATOM 757 N N . ARG A 1 100 ? 4.566 -0.402 9.161 1.00 94.81 100 ARG A N 1
ATOM 758 C CA . ARG A 1 100 ? 4.625 1.016 8.769 1.00 94.81 100 ARG A CA 1
ATOM 759 C C . ARG A 1 100 ? 3.269 1.712 8.872 1.00 94.81 100 ARG A C 1
ATOM 761 O O . ARG A 1 100 ? 3.197 2.814 9.395 1.00 94.81 100 ARG A O 1
ATOM 768 N N . ILE A 1 101 ? 2.199 1.047 8.449 1.00 95.56 101 ILE A N 1
ATOM 769 C CA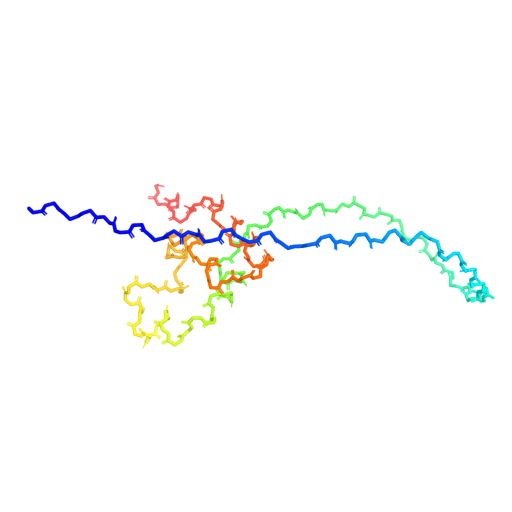 . ILE A 1 101 ? 0.829 1.567 8.464 1.00 95.56 101 ILE A CA 1
ATOM 770 C C . ILE A 1 101 ? 0.137 1.050 9.727 1.00 95.56 101 ILE A C 1
ATOM 772 O O . ILE A 1 101 ? -0.225 -0.123 9.812 1.00 95.56 101 ILE A O 1
ATOM 776 N N . LYS A 1 102 ? 0.017 1.909 10.744 1.00 95.81 102 LYS A N 1
ATOM 777 C CA . LYS A 1 102 ? -0.465 1.530 12.086 1.00 95.81 102 LYS A CA 1
ATOM 778 C C . LYS A 1 102 ? -1.958 1.730 12.311 1.00 95.81 102 LYS A C 1
ATOM 780 O O . LYS A 1 102 ? -2.504 1.087 13.203 1.00 95.81 102 LYS A O 1
ATOM 785 N N . GLY A 1 103 ? -2.594 2.602 11.536 1.00 97.44 103 GLY A N 1
ATOM 786 C CA . GLY A 1 103 ? -4.013 2.889 11.691 1.00 97.44 103 GLY A CA 1
ATOM 787 C C . GLY A 1 103 ? -4.876 1.670 11.356 1.00 97.44 103 GLY A C 1
ATOM 788 O O . GLY A 1 103 ? -4.636 0.957 10.379 1.00 97.44 103 GLY A O 1
ATOM 789 N N . GLU A 1 104 ? -5.852 1.387 12.219 1.00 97.69 104 GLU A N 1
ATOM 790 C CA . GLU A 1 104 ? -6.708 0.202 12.102 1.00 97.69 104 GLU A CA 1
ATOM 791 C C . GLU A 1 104 ? -7.554 0.243 10.826 1.00 97.69 104 GLU A C 1
ATOM 793 O O . GLU A 1 104 ? -7.659 -0.774 10.136 1.00 97.69 104 GLU A O 1
ATOM 798 N N . LYS A 1 105 ? -8.057 1.428 10.463 1.00 96.81 105 LYS A N 1
ATOM 799 C CA . LYS A 1 105 ? -8.874 1.645 9.266 1.00 96.81 105 LYS A CA 1
ATOM 800 C C . LYS A 1 105 ? -8.083 1.343 7.994 1.00 96.81 105 LYS A C 1
ATOM 802 O O . LYS A 1 105 ? -8.559 0.630 7.114 1.00 96.81 105 LYS A O 1
ATOM 807 N N . GLU A 1 106 ? -6.851 1.830 7.922 1.00 97.31 106 GLU A N 1
ATOM 808 C CA . GLU A 1 106 ? -5.931 1.626 6.807 1.00 97.31 106 GLU A CA 1
ATOM 809 C C . GLU A 1 106 ? -5.510 0.156 6.704 1.00 97.31 106 GLU A C 1
ATOM 811 O O . GLU A 1 106 ? -5.505 -0.424 5.618 1.00 97.31 106 GLU A O 1
ATOM 816 N N . GLN A 1 107 ? -5.217 -0.492 7.835 1.00 97.88 107 GLN A N 1
ATOM 817 C CA . GLN A 1 107 ? -4.927 -1.926 7.847 1.00 97.88 107 GLN A CA 1
ATOM 818 C C . GLN A 1 107 ? -6.142 -2.767 7.442 1.00 97.88 107 GLN A C 1
ATOM 820 O O . GLN A 1 107 ? -5.979 -3.774 6.754 1.00 97.88 107 GLN A O 1
ATOM 825 N N . ALA A 1 108 ? -7.356 -2.383 7.843 1.00 96.69 108 ALA A N 1
ATOM 826 C CA . ALA A 1 108 ? -8.581 -3.054 7.419 1.00 96.69 108 ALA A CA 1
ATOM 827 C C . ALA A 1 108 ? -8.782 -2.937 5.902 1.00 96.69 108 ALA A C 1
ATOM 829 O O . ALA A 1 108 ? -9.141 -3.923 5.257 1.00 96.69 108 ALA A O 1
ATOM 830 N N . LEU A 1 109 ? -8.483 -1.771 5.325 1.00 96.44 109 LEU A N 1
ATOM 831 C CA . LEU A 1 109 ? -8.524 -1.544 3.881 1.00 96.44 109 LEU A CA 1
ATOM 832 C C . LEU A 1 109 ? -7.496 -2.411 3.138 1.00 96.44 109 LEU A C 1
ATOM 834 O O . LEU A 1 109 ? -7.846 -3.085 2.171 1.00 96.44 109 LEU A O 1
ATOM 838 N N . LEU A 1 110 ? -6.263 -2.497 3.648 1.00 96.50 110 LEU A N 1
ATOM 839 C CA . LEU A 1 110 ? -5.229 -3.390 3.113 1.00 96.50 110 LEU A CA 1
ATOM 840 C C . LEU A 1 110 ? -5.631 -4.867 3.204 1.00 96.50 110 LEU A C 1
ATOM 842 O O . LEU A 1 110 ? -5.482 -5.599 2.230 1.00 96.50 110 LEU A O 1
ATOM 846 N N . ARG A 1 111 ? -6.204 -5.315 4.331 1.00 96.69 111 ARG A N 1
ATOM 847 C CA . ARG A 1 111 ? -6.729 -6.687 4.465 1.00 96.69 111 ARG A CA 1
ATOM 848 C C . ARG A 1 111 ? -7.799 -6.981 3.413 1.00 96.69 111 ARG A C 1
ATOM 850 O O . ARG A 1 111 ? -7.749 -8.032 2.780 1.00 96.69 111 ARG A O 1
ATOM 857 N N . LYS A 1 112 ? -8.732 -6.047 3.191 1.00 95.50 112 LYS A N 1
ATOM 858 C CA . LYS A 1 112 ? -9.751 -6.165 2.135 1.00 95.50 112 LYS A CA 1
ATOM 859 C C . LYS A 1 112 ? -9.132 -6.208 0.737 1.00 95.50 112 LYS A C 1
ATOM 861 O O . LYS A 1 112 ? -9.618 -6.950 -0.110 1.00 95.50 112 LYS A O 1
ATOM 866 N N . PHE A 1 113 ? -8.073 -5.440 0.488 1.00 95.19 113 PHE A N 1
ATOM 867 C CA . PHE A 1 113 ? -7.350 -5.464 -0.782 1.00 95.19 113 PHE A CA 1
ATOM 868 C C . PHE A 1 113 ? -6.646 -6.808 -1.022 1.00 95.19 113 PHE A C 1
ATOM 870 O O . PHE A 1 113 ? -6.770 -7.365 -2.109 1.00 95.19 113 PHE A O 1
ATOM 877 N N . PHE A 1 114 ? -5.982 -7.371 -0.006 1.00 94.38 114 PHE A N 1
ATOM 878 C CA . PHE A 1 114 ? -5.304 -8.673 -0.097 1.00 94.38 114 PHE A CA 1
ATOM 879 C C . PHE A 1 114 ? -6.269 -9.850 -0.251 1.00 94.38 114 PHE A C 1
ATOM 881 O O . PHE A 1 114 ? -5.934 -10.836 -0.896 1.00 94.38 114 PHE A O 1
ATOM 888 N N . ALA A 1 115 ? -7.461 -9.756 0.343 1.00 93.12 115 ALA A N 1
ATOM 889 C CA . ALA A 1 115 ? -8.488 -10.788 0.231 1.00 93.12 115 ALA A CA 1
ATOM 890 C C . ALA A 1 115 ? -9.132 -10.850 -1.166 1.00 93.12 115 ALA A C 1
ATOM 892 O O . ALA A 1 115 ? -9.713 -11.873 -1.528 1.00 93.12 115 ALA A O 1
ATOM 893 N N . GLN A 1 116 ? -9.040 -9.776 -1.958 1.00 91.38 116 GLN A N 1
ATOM 894 C CA . GLN A 1 116 ? -9.473 -9.806 -3.353 1.00 91.38 116 GLN A CA 1
ATOM 895 C C . GLN A 1 116 ? -8.490 -10.623 -4.179 1.00 91.38 116 GLN A C 1
ATOM 897 O O . GLN A 1 116 ? -7.284 -10.378 -4.123 1.00 91.38 116 GLN A O 1
ATOM 902 N N . LYS A 1 117 ? -9.014 -11.565 -4.968 1.00 74.31 117 LYS A N 1
ATOM 903 C CA . LYS A 1 117 ? -8.223 -12.332 -5.931 1.00 74.31 117 LYS A CA 1
ATOM 904 C C . LYS A 1 117 ? -7.587 -11.384 -6.949 1.00 74.31 117 LYS A C 1
ATOM 906 O O . LYS A 1 117 ? -8.190 -10.387 -7.347 1.00 74.31 117 LYS A O 1
ATOM 911 N N . ASP A 1 118 ? -6.366 -11.710 -7.354 1.00 66.06 118 ASP A N 1
ATOM 912 C CA . ASP A 1 118 ? -5.625 -10.977 -8.374 1.00 66.06 118 ASP A CA 1
ATOM 913 C C . ASP A 1 118 ? -6.299 -11.172 -9.740 1.00 66.06 118 ASP A C 1
ATOM 915 O O . ASP A 1 118 ? -5.879 -12.016 -10.530 1.00 66.06 118 ASP A O 1
ATOM 919 N N . ASP A 1 119 ? -7.349 -10.404 -10.050 1.00 56.62 119 ASP A N 1
ATOM 920 C CA . ASP A 1 119 ? -7.969 -10.452 -11.390 1.00 56.62 119 ASP A CA 1
ATOM 921 C C . ASP A 1 119 ? -6.995 -10.039 -12.499 1.00 56.62 119 ASP A C 1
ATOM 923 O O . ASP A 1 119 ? -7.216 -10.365 -13.663 1.00 56.62 119 ASP A O 1
ATOM 927 N N . SER A 1 120 ? -5.873 -9.396 -12.157 1.00 53.28 120 SER A N 1
ATOM 928 C CA . SER A 1 120 ? -4.775 -9.155 -13.097 1.00 53.28 120 SER A CA 1
ATOM 929 C C . SER A 1 120 ? -4.168 -10.450 -13.656 1.00 53.28 120 SER A C 1
ATOM 931 O O . SER A 1 120 ? -3.567 -10.413 -14.726 1.00 53.28 12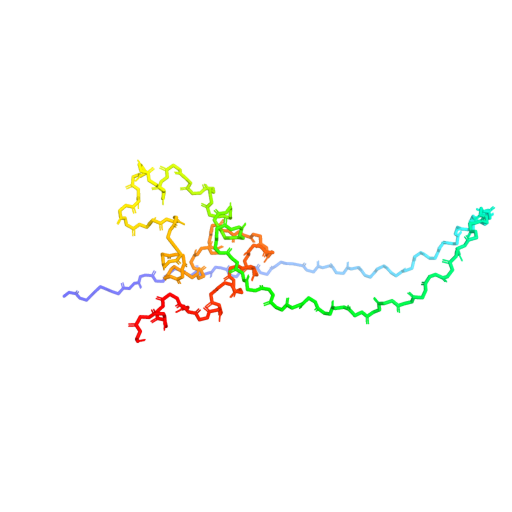0 SER A O 1
ATOM 933 N N . THR A 1 121 ? -4.360 -11.598 -12.992 1.00 49.84 121 THR A N 1
ATOM 934 C CA . THR A 1 121 ? -3.929 -12.914 -13.496 1.00 49.84 121 THR A CA 1
ATOM 935 C C . THR A 1 121 ? -5.020 -13.623 -14.315 1.00 49.84 121 THR A C 1
ATOM 937 O O . THR A 1 121 ? -4.695 -14.456 -15.155 1.00 49.84 121 THR A O 1
ATOM 940 N N . GLN A 1 122 ? -6.306 -13.289 -14.136 1.00 44.84 122 GLN A N 1
ATOM 941 C CA . GLN A 1 122 ? -7.421 -13.971 -14.821 1.00 44.84 122 GLN A CA 1
ATOM 942 C C . GLN A 1 122 ? -7.822 -13.358 -16.171 1.00 44.84 122 GLN A C 1
ATOM 944 O O . GLN A 1 122 ? -8.499 -14.018 -16.949 1.00 44.84 122 GLN A O 1
ATOM 949 N N . ALA A 1 123 ? -7.365 -12.149 -16.505 1.00 45.00 123 ALA A N 1
ATOM 950 C CA . ALA A 1 123 ? -7.667 -11.503 -17.790 1.00 45.00 123 ALA A CA 1
ATOM 951 C C . ALA A 1 123 ? -6.741 -11.925 -18.957 1.00 45.00 123 ALA A C 1
ATOM 953 O O . ALA A 1 123 ? -6.702 -11.245 -19.982 1.00 45.00 123 ALA A O 1
ATOM 954 N N . ARG A 1 124 ? -5.948 -12.997 -18.807 1.00 43.31 124 ARG A N 1
ATOM 955 C CA . ARG A 1 124 ? -4.920 -13.404 -19.788 1.00 43.31 124 ARG A CA 1
ATOM 956 C C . ARG A 1 124 ? -4.955 -14.889 -20.177 1.00 43.31 124 ARG A C 1
ATOM 958 O O . ARG A 1 124 ? -3.918 -15.428 -20.565 1.00 43.31 124 ARG A O 1
ATOM 965 N N . LEU A 1 125 ? -6.118 -15.530 -20.065 1.00 40.12 125 LEU A N 1
ATOM 966 C CA . LEU A 1 125 ? -6.389 -16.855 -20.635 1.00 40.12 125 LEU A CA 1
ATOM 967 C C . LEU A 1 125 ? -7.376 -16.732 -21.793 1.00 40.12 125 LEU A C 1
ATOM 969 O O . LEU A 1 125 ? -8.387 -16.020 -21.607 1.00 40.12 125 LEU A O 1
#